Protein AF-0000000085028775 (afdb_homodimer)

InterPro domains:
  IPR003173 Transcriptional coactivator p15 (PC4), C-terminal [PF02229] (23-71)
  IPR017154 PC4-like [PIRSF037246] (4-72)

Nearest PDB structures (foldseek):
  3pm7-assembly1_B  TM=9.242E-01  e=1.339E-07  Enterococcus faecalis
  4g06-assembly1_B  TM=9.123E-01  e=2.104E-06  Streptococcus pneumoniae
  3pm7-assembly1_A  TM=9.194E-01  e=9.310E-06  Enterococcus faecalis
  2ltd-assembly1_B  TM=8.938E-01  e=2.802E-05  Lactococcus lactis subsp. lactis Il1403
  2l3a-assembly1_B  TM=8.138E-01  e=9.837E-06  Streptococcus pneumoniae

Radius of gyration: 17.0 Å; Cα contacts (8 Å, |Δi|>4): 289; chains: 2; bounding box: 38×51×59 Å

Secondary structure (DSSP, 8-state):
---------EEEEEEEEEEEE-TTS-EEEEEEEEETTPPPEEEEEEE-GGG-SEEEEEEE-HHHHHHHHHHHHHHHHHH-/---------EEEEEEEEEEEE-TTS-EEEEEEEEETTPPPEEEEEEE-GGG-SEEEEEEE-HHHHHHHHHHHHHHHHHH-

Structure (mmCIF, N/CA/C/O backbone):
data_AF-0000000085028775-model_v1
#
loop_
_entity.id
_entity.type
_entity.pdbx_description
1 polymer 'Uncharacterized conserved protein UCP037246'
#
loop_
_atom_site.group_PDB
_atom_site.id
_atom_site.type_symbol
_atom_site.label_atom_id
_atom_site.label_alt_id
_atom_site.label_comp_id
_atom_site.label_asym_id
_atom_site.label_entity_id
_atom_site.label_seq_id
_atom_site.pdbx_PDB_ins_code
_atom_site.Cartn_x
_atom_site.Cartn_y
_atom_site.Cartn_z
_atom_site.occupancy
_atom_site.B_iso_or_equiv
_atom_site.auth_seq_id
_atom_site.auth_comp_id
_atom_site.auth_asym_id
_atom_site.auth_atom_id
_atom_site.pdbx_PDB_model_num
ATOM 1 N N . MET A 1 1 ? -1.381 7.875 38.719 1 29.25 1 MET A N 1
ATOM 2 C CA . MET A 1 1 ? -1.432 8.594 37.438 1 29.25 1 MET A CA 1
ATOM 3 C C . MET A 1 1 ? -1.178 7.648 36.281 1 29.25 1 MET A C 1
ATOM 5 O O . MET A 1 1 ? -0.105 7.055 36.188 1 29.25 1 MET A O 1
ATOM 9 N N . ASP A 1 2 ? -2.08 6.801 35.906 1 35.22 2 ASP A N 1
ATOM 10 C CA . ASP A 1 2 ? -1.995 5.684 34.969 1 35.22 2 ASP A CA 1
ATOM 11 C C . ASP A 1 2 ? -1.33 6.109 33.688 1 35.22 2 ASP A C 1
ATOM 13 O O . ASP A 1 2 ? -1.575 7.207 33.188 1 35.22 2 ASP A O 1
ATOM 17 N N . ARG A 1 3 ? -0.07 5.922 33.375 1 33.31 3 ARG A N 1
ATOM 18 C CA . ARG A 1 3 ? 0.719 6.234 32.188 1 33.31 3 ARG A CA 1
ATOM 19 C C . ARG A 1 3 ? -0.124 6.109 30.938 1 33.31 3 ARG A C 1
ATOM 21 O O . ARG A 1 3 ? -0.773 5.086 30.719 1 33.31 3 ARG A O 1
ATOM 28 N N . ASN A 1 4 ? -0.833 7.191 30.422 1 36.25 4 ASN A N 1
ATOM 29 C CA . ASN A 1 4 ? -1.698 7.48 29.281 1 36.25 4 ASN A CA 1
ATOM 30 C C . ASN A 1 4 ? -1.157 6.859 27.984 1 36.25 4 ASN A C 1
ATOM 32 O O . ASN A 1 4 ? -0.025 7.137 27.594 1 36.25 4 ASN A O 1
ATOM 36 N N . LYS A 1 5 ? -1.266 5.523 27.75 1 40.88 5 LYS A N 1
ATOM 37 C CA . LYS A 1 5 ? -1.051 4.879 26.469 1 40.88 5 LYS A CA 1
ATOM 38 C C . LYS A 1 5 ? -1.155 5.887 25.328 1 40.88 5 LYS A C 1
ATOM 40 O O . LYS A 1 5 ? -2.178 6.559 25.172 1 40.88 5 LYS A O 1
ATOM 45 N N . SER A 1 6 ? -0.229 6.77 25 1 49.97 6 SER A N 1
ATOM 46 C CA . SER A 1 6 ? -0.068 7.746 23.922 1 49.97 6 SER A CA 1
ATOM 47 C C . SER A 1 6 ? -0.971 7.418 22.734 1 49.97 6 SER A C 1
ATOM 49 O O . SER A 1 6 ? -0.894 6.324 22.172 1 49.97 6 SER A O 1
ATOM 51 N N . ASP A 1 7 ? -2.355 7.73 22.672 1 57.97 7 ASP A N 1
ATOM 52 C CA . ASP A 1 7 ? -3.557 7.473 21.891 1 57.97 7 ASP A CA 1
ATOM 53 C C . ASP A 1 7 ? -3.289 7.668 20.391 1 57.97 7 ASP A C 1
ATOM 55 O O . ASP A 1 7 ? -3.023 8.789 19.953 1 57.97 7 ASP A O 1
ATOM 59 N N . PHE A 1 8 ? -2.646 6.715 19.766 1 72.69 8 PHE A N 1
ATOM 60 C CA . PHE A 1 8 ? -2.625 6.688 18.297 1 72.69 8 PHE A CA 1
ATOM 61 C C . PHE A 1 8 ? -3.959 7.156 17.734 1 72.69 8 PHE A C 1
ATOM 63 O O . PHE A 1 8 ? -5.012 6.617 18.078 1 72.69 8 PHE A O 1
ATOM 70 N N . SER A 1 9 ? -3.973 8.43 17.25 1 85.12 9 SER A N 1
ATOM 71 C CA . SER A 1 9 ? -5.191 8.961 16.656 1 85.12 9 SER A CA 1
ATOM 72 C C . SER A 1 9 ? -5.062 9.07 15.141 1 85.12 9 SER A C 1
ATOM 74 O O . SER A 1 9 ? -3.977 9.352 14.625 1 85.12 9 SER A O 1
ATOM 76 N N . TYR A 1 10 ? -6.043 8.633 14.492 1 86.44 10 TYR A N 1
ATOM 77 C CA . TYR A 1 10 ? -6.082 8.828 13.047 1 86.44 10 TYR A CA 1
ATOM 78 C C . TYR A 1 10 ? -7.387 9.492 12.617 1 86.44 10 TYR A C 1
ATOM 80 O O . TYR A 1 10 ? -8.43 9.297 13.258 1 86.44 10 TYR A O 1
ATOM 88 N N . GLU A 1 11 ? -7.23 10.422 11.602 1 90.31 11 GLU A N 1
ATOM 89 C CA . GLU A 1 11 ? -8.359 11.078 10.945 1 90.31 11 GLU A CA 1
ATOM 90 C C . GLU A 1 11 ? -8.32 10.859 9.438 1 90.31 11 GLU A C 1
ATOM 92 O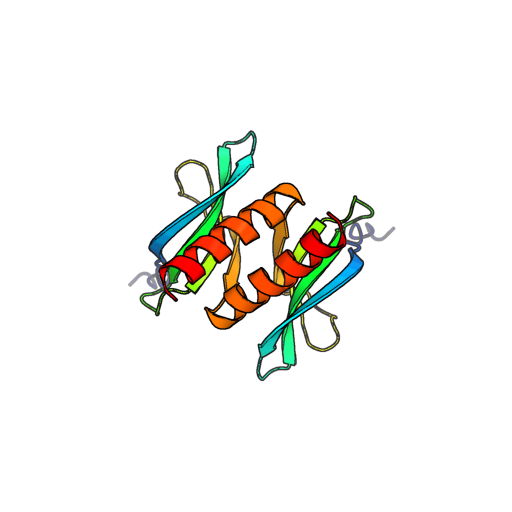 O . GLU A 1 11 ? -7.289 11.078 8.797 1 90.31 11 GLU A O 1
ATOM 97 N N . ILE A 1 12 ? -9.469 10.406 8.977 1 90.88 12 ILE A N 1
ATOM 98 C CA . ILE A 1 12 ? -9.555 10.266 7.527 1 90.88 12 ILE A CA 1
ATOM 99 C C . ILE A 1 12 ? -9.812 11.633 6.891 1 90.88 12 ILE A C 1
ATOM 101 O O . ILE A 1 12 ? -10.867 12.227 7.098 1 90.88 12 ILE A O 1
ATOM 105 N N . ALA A 1 13 ? -8.867 12.062 6.098 1 93 13 ALA A N 1
ATOM 106 C CA . ALA A 1 13 ? -8.992 13.352 5.43 1 93 13 ALA A CA 1
ATOM 107 C C . ALA A 1 13 ? -9.828 13.227 4.156 1 93 13 ALA A C 1
ATOM 109 O O . ALA A 1 13 ? -10.672 14.086 3.871 1 93 13 ALA A O 1
ATOM 110 N N . ASP A 1 14 ? -9.5 12.227 3.311 1 93.25 14 ASP A N 1
ATOM 111 C CA . ASP A 1 14 ? -10.211 11.938 2.068 1 93.25 14 ASP A CA 1
ATOM 112 C C . ASP A 1 14 ? -10.398 10.438 1.874 1 93.25 14 ASP A C 1
ATOM 114 O O . ASP A 1 14 ? -9.43 9.672 1.943 1 93.25 14 ASP A O 1
ATOM 118 N N . GLU A 1 15 ? -11.695 10.07 1.677 1 94.25 15 GLU A N 1
ATOM 119 C CA . GLU A 1 15 ? -11.953 8.695 1.248 1 94.25 15 GLU A CA 1
ATOM 120 C C . GLU A 1 15 ? -11.867 8.57 -0.27 1 94.25 15 GLU A C 1
ATOM 122 O O . GLU A 1 15 ? -12.711 9.094 -0.994 1 94.25 15 GLU A O 1
ATOM 127 N N . LEU A 1 16 ? -10.859 7.852 -0.628 1 96.31 16 LEU A N 1
ATOM 128 C CA . LEU A 1 16 ? -10.656 7.785 -2.07 1 96.31 16 LEU A CA 1
ATOM 129 C C . LEU A 1 16 ? -11.383 6.586 -2.67 1 96.31 16 LEU A C 1
ATOM 131 O O . LEU A 1 16 ? -12.031 6.707 -3.711 1 96.31 16 LEU A O 1
ATOM 135 N N . GLY A 1 17 ? -11.203 5.406 -2.025 1 96.38 17 GLY A N 1
ATOM 136 C CA . GLY A 1 17 ? -11.953 4.305 -2.607 1 96.38 17 GLY A CA 1
ATOM 137 C C . GLY A 1 17 ? -11.656 2.971 -1.946 1 96.38 17 GLY A C 1
ATOM 138 O O . GLY A 1 17 ? -10.664 2.832 -1.23 1 96.38 17 GLY A O 1
ATOM 139 N N . THR A 1 18 ? -12.602 2.021 -2.133 1 96.88 18 THR A N 1
ATOM 140 C CA . THR A 1 18 ? -12.469 0.644 -1.671 1 96.88 18 THR A CA 1
ATOM 141 C C . THR A 1 18 ? -11.891 -0.241 -2.771 1 96.88 18 THR A C 1
ATOM 143 O O . THR A 1 18 ? -12.352 -0.201 -3.914 1 96.88 18 THR A O 1
ATOM 146 N N . LEU A 1 19 ? -10.859 -1.011 -2.393 1 97.94 19 LEU A N 1
ATOM 147 C CA . LEU A 1 19 ? -10.203 -1.871 -3.373 1 97.94 19 LEU A CA 1
ATOM 148 C C . LEU A 1 19 ? -10.836 -3.262 -3.377 1 97.94 19 LEU A C 1
ATOM 150 O O . LEU A 1 19 ? -10.906 -3.912 -4.42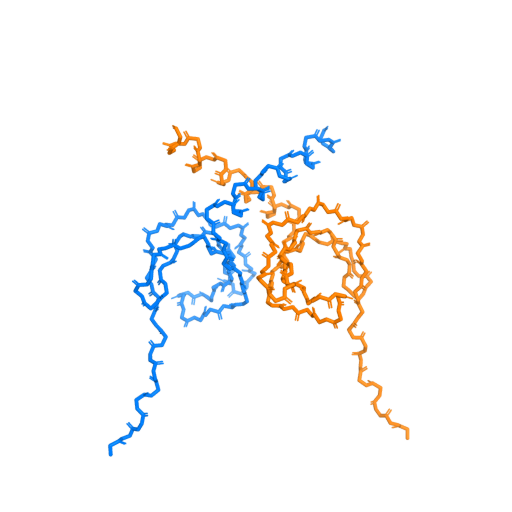2 1 97.94 19 LEU A O 1
ATOM 154 N N . SER A 1 20 ? -11.195 -3.744 -2.176 1 97.31 20 SER A N 1
ATOM 155 C CA . SER A 1 20 ? -11.836 -5.055 -2.078 1 97.31 20 SER A CA 1
ATOM 156 C C . SER A 1 20 ? -12.562 -5.219 -0.747 1 97.31 20 SER A C 1
ATOM 158 O O . SER A 1 20 ? -12.336 -4.445 0.187 1 97.31 20 SER A O 1
ATOM 160 N N . THR A 1 21 ? -13.477 -6.172 -0.726 1 96.12 21 THR A N 1
ATOM 161 C CA . THR A 1 21 ? -14.188 -6.578 0.483 1 96.12 21 THR A CA 1
ATOM 162 C C . THR A 1 21 ? -14.109 -8.094 0.674 1 96.12 21 THR A C 1
ATOM 164 O O . THR A 1 21 ? -14.43 -8.852 -0.239 1 96.12 21 THR A O 1
ATOM 167 N N . SER A 1 22 ? -13.594 -8.477 1.879 1 93.88 22 SER A N 1
ATOM 168 C CA . SER A 1 22 ? -13.492 -9.914 2.148 1 93.88 22 SER A CA 1
ATOM 169 C C . SER A 1 22 ? -14.828 -10.492 2.58 1 93.88 22 SER A C 1
ATOM 171 O O . SER A 1 22 ? -15.742 -9.75 2.949 1 93.88 22 SER A O 1
ATOM 173 N 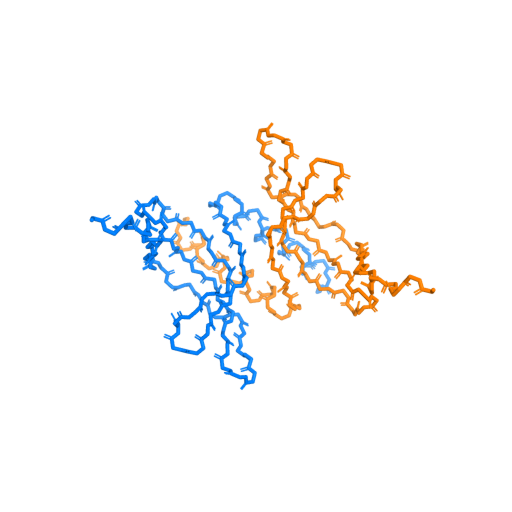N . PRO A 1 23 ? -14.867 -11.805 2.533 1 94.25 23 PRO A N 1
ATOM 174 C CA . PRO A 1 23 ? -16.109 -12.445 2.971 1 94.25 23 PRO A CA 1
ATOM 175 C C . PRO A 1 23 ? -16.469 -12.109 4.418 1 94.25 23 PRO A C 1
ATOM 177 O O . PRO A 1 23 ? -17.641 -12.07 4.77 1 94.25 23 PRO A O 1
ATOM 180 N N . LYS A 1 24 ? -15.516 -11.852 5.312 1 93 24 LYS A N 1
ATOM 181 C CA . LYS A 1 24 ? -15.727 -11.547 6.723 1 93 24 LYS A CA 1
ATOM 182 C C . LYS A 1 24 ? -16.047 -10.062 6.922 1 93 24 LYS A C 1
ATOM 184 O O . LYS A 1 24 ? -16.25 -9.617 8.055 1 93 24 LYS A O 1
ATOM 189 N N . GLY A 1 25 ? -16.062 -9.328 5.832 1 94.19 25 GLY A N 1
ATOM 190 C CA . GLY A 1 25 ? -16.469 -7.934 5.891 1 94.19 25 GLY A CA 1
ATOM 191 C C . GLY A 1 25 ? -15.289 -6.973 5.96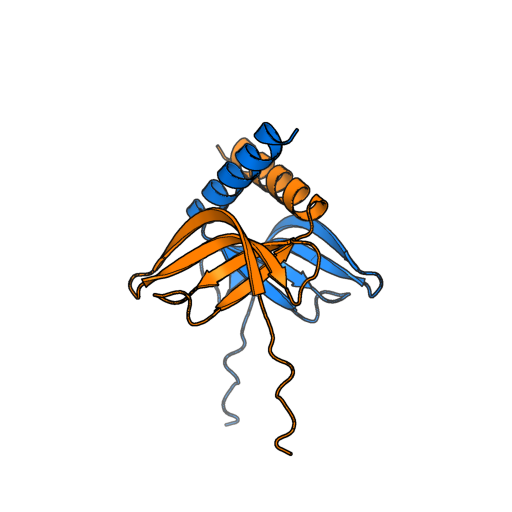9 1 94.19 25 GLY A C 1
ATOM 192 O O . GLY A 1 25 ? -15.484 -5.758 6.035 1 94.19 25 GLY A O 1
ATOM 193 N N . TRP A 1 26 ? -14.109 -7.477 5.973 1 95.25 26 TRP A N 1
ATOM 194 C CA . TRP A 1 26 ? -12.938 -6.605 5.953 1 95.25 26 TRP A CA 1
ATOM 195 C C . TRP A 1 26 ? -12.797 -5.91 4.605 1 95.25 26 TRP A C 1
ATOM 197 O O . TRP A 1 26 ? -13 -6.527 3.557 1 95.25 26 TRP A O 1
ATOM 207 N N . THR A 1 27 ? -12.523 -4.621 4.695 1 95.94 27 THR A N 1
ATOM 208 C CA . THR A 1 27 ? -12.359 -3.877 3.451 1 95.94 27 THR A CA 1
ATOM 209 C C . THR A 1 27 ? -10.93 -3.377 3.303 1 95.94 27 THR A C 1
ATOM 211 O O . THR A 1 27 ? -10.305 -2.969 4.285 1 95.94 27 THR A O 1
ATOM 214 N N . LYS A 1 28 ? -10.406 -3.609 2.154 1 96.56 28 LYS A N 1
ATOM 215 C CA . LYS A 1 28 ? -9.164 -2.945 1.772 1 96.56 28 LYS A CA 1
ATOM 216 C C . LYS A 1 28 ? -9.438 -1.623 1.063 1 96.56 28 LYS A C 1
ATOM 218 O O . LYS A 1 28 ? -10.18 -1.583 0.08 1 96.56 28 LYS A O 1
ATOM 223 N N . GLU A 1 29 ? -8.82 -0.554 1.637 1 97.19 29 GLU A N 1
ATOM 224 C CA . GLU A 1 29 ? -9.172 0.771 1.13 1 97.19 29 GLU A CA 1
ATOM 225 C C . GLU A 1 29 ? -7.922 1.602 0.855 1 97.19 29 GLU A C 1
ATOM 227 O O . GLU A 1 29 ? -6.852 1.329 1.41 1 97.19 29 GLU A O 1
ATOM 232 N N . VAL A 1 30 ? -8.016 2.555 -0.021 1 98 30 VAL A N 1
ATOM 233 C CA . VAL A 1 30 ? -7.047 3.629 -0.205 1 98 30 VAL A CA 1
ATOM 234 C C . VAL A 1 30 ? -7.676 4.965 0.173 1 98 30 VAL A C 1
ATOM 236 O O . VAL A 1 30 ? -8.75 5.316 -0.329 1 98 30 VAL A O 1
ATOM 239 N N . ASN A 1 31 ? -7.082 5.648 1.141 1 96.88 31 ASN A N 1
ATOM 240 C CA . ASN A 1 31 ? -7.566 6.93 1.637 1 96.88 31 ASN A CA 1
ATOM 241 C C . ASN A 1 31 ? -6.41 7.875 1.963 1 96.88 31 ASN A C 1
ATOM 243 O O . ASN A 1 31 ? -5.25 7.469 1.96 1 96.88 31 ASN A O 1
ATOM 247 N N . ARG A 1 32 ? -6.773 9.086 2.082 1 97 32 ARG A N 1
ATOM 248 C CA . ARG A 1 32 ? -5.852 10.031 2.707 1 97 32 ARG A CA 1
ATOM 249 C C . ARG A 1 32 ? -6.102 10.133 4.207 1 97 32 ARG A C 1
ATOM 251 O O . ARG A 1 32 ? -7.195 10.508 4.637 1 97 32 ARG A O 1
ATOM 258 N N . ILE A 1 33 ? -5.137 9.789 4.988 1 94.62 33 ILE A N 1
ATOM 259 C CA . ILE A 1 33 ? -5.34 9.695 6.43 1 94.62 33 ILE A CA 1
ATOM 260 C C . ILE A 1 33 ? -4.273 10.516 7.152 1 94.62 33 ILE A C 1
ATOM 262 O O . ILE A 1 33 ? -3.098 10.477 6.785 1 94.62 33 ILE A O 1
ATOM 266 N N . SER A 1 34 ? -4.711 11.281 8.117 1 94.75 34 SER A N 1
ATOM 267 C CA . SER A 1 34 ? -3.834 11.992 9.039 1 94.75 34 SER A CA 1
ATOM 268 C C . SER A 1 34 ? -3.619 11.195 10.32 1 94.75 34 SER A C 1
ATOM 270 O O . SER A 1 34 ? -4.582 10.836 11 1 94.75 34 SER A O 1
ATOM 272 N N . TYR A 1 35 ? -2.346 10.914 10.609 1 90.94 35 TYR A N 1
ATOM 273 C CA . TYR A 1 35 ? -1.981 10.203 11.836 1 90.94 35 TYR A CA 1
ATOM 274 C C . TYR A 1 35 ? -1.354 11.148 12.844 1 90.94 35 TYR A C 1
ATOM 276 O O . TYR A 1 35 ? -0.354 11.812 12.555 1 90.94 35 TYR A O 1
ATOM 284 N N . ASN A 1 36 ? -1.979 11.172 13.977 1 91.06 36 ASN A N 1
ATOM 285 C CA . ASN A 1 36 ? -1.49 11.992 15.086 1 91.06 36 ASN A CA 1
ATOM 286 C C . ASN A 1 36 ? -1.412 13.469 14.695 1 91.06 36 ASN A C 1
ATOM 288 O O . ASN A 1 36 ? -0.445 14.148 15.039 1 91.06 36 ASN A O 1
ATOM 292 N N . GLY A 1 37 ? -2.326 13.875 13.883 1 89.94 37 GLY A N 1
ATOM 293 C CA . GLY A 1 37 ? -2.436 15.281 13.539 1 89.94 37 GLY A CA 1
ATOM 294 C C . GLY A 1 37 ? -1.434 15.719 12.484 1 89.94 37 GLY A C 1
ATOM 295 O O . GLY A 1 37 ? -1.305 16.906 12.203 1 89.94 37 GLY A O 1
ATOM 296 N N . ARG A 1 38 ? -0.682 14.82 11.875 1 92.19 38 ARG A N 1
ATOM 297 C CA . ARG A 1 38 ? 0.286 15.125 10.828 1 92.19 38 ARG A CA 1
ATOM 298 C C . ARG A 1 38 ? -0.404 15.297 9.477 1 92.19 38 ARG A C 1
ATOM 300 O O . ARG A 1 38 ? -1.587 14.977 9.336 1 92.19 38 ARG A O 1
ATOM 307 N N . PRO A 1 39 ? 0.318 15.969 8.586 1 95 39 PRO A N 1
ATOM 308 C CA . PRO A 1 39 ? -0.285 16.094 7.254 1 95 39 PRO A CA 1
ATOM 309 C C . PRO A 1 39 ? -0.764 14.75 6.695 1 95 39 PRO A C 1
ATOM 311 O O . PRO A 1 39 ? -0.102 13.727 6.883 1 95 39 PRO A O 1
ATOM 314 N N . PRO A 1 40 ? -1.884 14.773 6.078 1 95.94 40 PRO A N 1
ATOM 315 C CA . PRO A 1 40 ? -2.445 13.531 5.539 1 95.94 40 PRO A CA 1
ATOM 316 C C . PRO A 1 40 ? -1.524 12.859 4.52 1 95.94 40 PRO A C 1
ATOM 318 O O . PRO A 1 40 ? -0.861 13.547 3.738 1 95.94 40 PRO A O 1
ATOM 321 N N . ARG A 1 41 ? -1.473 11.547 4.574 1 96.62 41 ARG A N 1
ATOM 322 C CA . ARG A 1 41 ? -0.767 10.703 3.613 1 96.62 41 ARG A CA 1
ATOM 323 C C . ARG A 1 41 ? -1.721 9.719 2.941 1 96.62 41 ARG A C 1
ATOM 325 O O . ARG A 1 41 ? -2.828 9.492 3.432 1 96.62 41 ARG A O 1
ATOM 332 N N . PHE A 1 42 ? -1.257 9.32 1.813 1 97.94 42 PHE A N 1
ATOM 333 C CA . PHE A 1 42 ? -1.996 8.203 1.229 1 97.94 42 PHE A CA 1
ATOM 334 C C . PHE A 1 42 ? -1.817 6.941 2.061 1 97.94 42 PHE A C 1
ATOM 336 O O . PHE A 1 42 ? -0.712 6.645 2.518 1 97.94 42 PHE A O 1
ATOM 343 N N . ASP A 1 43 ? -2.91 6.285 2.324 1 97 43 ASP A N 1
ATOM 344 C CA . ASP A 1 43 ? -2.928 5.086 3.156 1 97 43 ASP A CA 1
ATOM 345 C C . ASP A 1 43 ? -3.684 3.951 2.471 1 97 43 ASP A C 1
ATOM 347 O O . ASP A 1 43 ? -4.805 4.145 1.992 1 97 43 ASP A O 1
ATOM 351 N N . ILE A 1 44 ? -2.975 2.871 2.26 1 97.75 44 ILE A N 1
ATOM 352 C CA . ILE A 1 44 ? -3.604 1.649 1.769 1 97.75 44 ILE A CA 1
ATOM 353 C C . ILE A 1 44 ? -3.646 0.606 2.883 1 97.75 44 ILE A C 1
ATOM 355 O O . ILE A 1 44 ? -2.604 0.163 3.367 1 97.75 44 ILE A O 1
ATOM 359 N N . ARG A 1 45 ? -4.898 0.205 3.27 1 96.69 45 ARG A N 1
ATOM 360 C CA . ARG A 1 45 ? -4.98 -0.587 4.492 1 96.69 45 ARG A CA 1
ATOM 361 C C . ARG A 1 45 ? -6.273 -1.396 4.535 1 96.69 45 ARG A C 1
ATOM 363 O O . ARG A 1 45 ? -7.25 -1.053 3.867 1 96.69 45 ARG A O 1
ATOM 370 N N . GLU A 1 46 ? -6.168 -2.441 5.328 1 95.25 46 GLU A N 1
ATOM 371 C CA . GLU A 1 46 ? -7.352 -3.254 5.598 1 95.25 46 GLU A CA 1
ATOM 372 C C . GLU A 1 46 ? -8.07 -2.777 6.855 1 95.25 46 GLU A C 1
ATOM 374 O O . GLU A 1 46 ? -7.434 -2.506 7.875 1 95.25 46 GLU A O 1
ATOM 379 N N . TRP A 1 47 ? -9.305 -2.744 6.75 1 93.88 47 TRP A N 1
ATOM 380 C CA . TRP A 1 47 ? -10.148 -2.287 7.852 1 93.88 47 TRP A CA 1
ATOM 381 C C . TRP A 1 47 ? -11.18 -3.344 8.227 1 93.88 47 TRP A C 1
ATOM 383 O O . TRP A 1 47 ? -11.773 -3.979 7.348 1 93.88 47 TRP A O 1
ATOM 393 N N . ALA A 1 48 ? -11.352 -3.516 9.492 1 92.94 48 ALA A N 1
ATOM 394 C CA . ALA A 1 48 ? -12.398 -4.41 9.961 1 92.94 48 ALA A CA 1
ATOM 395 C C . ALA A 1 48 ? -13.781 -3.836 9.656 1 92.94 48 ALA A C 1
ATOM 397 O O . ALA A 1 48 ? -13.93 -2.631 9.445 1 92.94 48 ALA A O 1
ATOM 398 N N . PRO A 1 49 ? -14.672 -4.918 9.695 1 88.75 49 PRO A N 1
ATOM 399 C CA . PRO A 1 49 ? -16.031 -4.395 9.562 1 88.75 49 PRO A CA 1
ATOM 400 C C . PRO A 1 49 ? -16.375 -3.359 10.633 1 88.75 49 PRO A C 1
ATOM 402 O O . PRO A 1 49 ? -16.031 -3.545 11.805 1 88.75 49 PRO A O 1
ATOM 405 N N . GLY A 1 50 ? -16.875 -2.211 10.32 1 84.25 50 GLY A N 1
ATOM 406 C CA . GLY A 1 50 ? -17.188 -1.135 11.25 1 84.25 50 GLY A CA 1
ATOM 407 C C . GLY A 1 50 ? -16.016 -0.22 11.516 1 84.25 50 GLY A C 1
ATOM 408 O O . GLY A 1 50 ? -16.094 0.692 12.336 1 84.25 50 GLY A O 1
ATOM 409 N N . ARG A 1 51 ? -14.836 -0.489 10.984 1 80.44 51 ARG A N 1
ATOM 410 C CA . ARG A 1 51 ? -13.625 0.319 11.031 1 80.44 51 ARG A CA 1
ATOM 411 C C . ARG A 1 51 ? -13.062 0.39 12.445 1 80.44 51 ARG A C 1
ATOM 413 O O . ARG A 1 51 ? -12.445 1.386 12.828 1 80.44 51 ARG A O 1
ATOM 420 N N . GLU A 1 52 ? -13.336 -0.67 13.242 1 80 52 GLU A N 1
ATOM 421 C CA . GLU A 1 52 ? -12.891 -0.698 14.633 1 80 52 GLU A CA 1
ATOM 422 C C . GLU A 1 52 ? -11.422 -1.091 14.734 1 80 52 GLU A C 1
ATOM 424 O O . GLU A 1 52 ? -10.758 -0.773 15.727 1 80 52 GLU A O 1
ATOM 429 N N . LYS A 1 53 ? -11.016 -1.833 13.734 1 85.75 53 LYS A N 1
ATOM 430 C CA . LYS A 1 53 ? -9.641 -2.326 13.742 1 85.75 53 LYS A CA 1
ATOM 431 C C . LYS A 1 53 ? -8.945 -2.035 12.414 1 85.75 53 LYS A C 1
ATOM 433 O O . LYS A 1 53 ? -9.562 -2.1 11.352 1 85.75 53 LYS A O 1
ATOM 438 N N . MET A 1 54 ? -7.75 -1.651 12.602 1 87 54 MET A N 1
ATOM 439 C CA . MET A 1 54 ? -6.895 -1.462 11.438 1 87 54 MET A CA 1
ATOM 440 C C . MET A 1 54 ? -5.977 -2.662 11.234 1 87 54 MET A C 1
ATOM 442 O O . MET A 1 54 ? -5.328 -3.119 12.172 1 87 54 MET A O 1
ATOM 446 N N . GLY A 1 55 ? -6.109 -3.098 9.992 1 88.81 55 GLY A N 1
ATOM 447 C CA . GLY A 1 55 ? -5.188 -4.172 9.656 1 88.81 55 GLY A CA 1
ATOM 448 C C . GLY A 1 55 ? -3.889 -3.678 9.047 1 88.81 55 GLY A C 1
ATOM 449 O O . GLY A 1 55 ? -3.473 -2.545 9.297 1 88.81 55 GLY A O 1
ATOM 450 N N . ARG A 1 56 ? -3.197 -4.59 8.422 1 87.5 56 ARG A N 1
ATOM 451 C CA . ARG A 1 56 ? -1.93 -4.266 7.777 1 87.5 56 ARG A CA 1
ATOM 452 C C . ARG A 1 56 ? -2.131 -3.258 6.652 1 87.5 56 ARG A C 1
ATOM 454 O O . ARG A 1 56 ? -3.15 -3.285 5.961 1 87.5 56 ARG A O 1
ATOM 461 N N . GLY A 1 57 ? -1.157 -2.4 6.57 1 94.19 57 GLY A N 1
ATOM 462 C CA . GLY A 1 57 ? -1.214 -1.397 5.52 1 94.19 57 GLY A CA 1
ATOM 463 C C . GLY A 1 57 ? 0.09 -0.643 5.344 1 94.19 57 GLY A C 1
ATOM 464 O O . GLY A 1 57 ? 1.104 -0.995 5.953 1 94.19 57 GLY A O 1
ATOM 465 N N . ILE A 1 58 ? -0.007 0.311 4.473 1 95.69 58 ILE A N 1
ATOM 466 C CA . ILE A 1 58 ? 1.166 1.125 4.172 1 95.69 58 ILE A CA 1
ATOM 467 C C . ILE A 1 58 ? 0.735 2.561 3.873 1 95.69 58 ILE A C 1
ATOM 469 O O . ILE A 1 58 ? -0.35 2.789 3.334 1 95.69 58 ILE A O 1
ATOM 473 N N . THR A 1 59 ? 1.545 3.418 4.293 1 96.44 59 THR A N 1
ATOM 474 C CA . THR A 1 59 ? 1.328 4.82 3.951 1 96.44 59 THR A CA 1
ATOM 475 C C . THR A 1 59 ? 2.281 5.262 2.846 1 96.44 59 THR A C 1
ATOM 477 O O . THR A 1 59 ? 3.406 4.766 2.754 1 96.44 59 THR A O 1
ATOM 480 N N . LEU A 1 60 ? 1.847 6.164 2.059 1 97.38 60 LEU A N 1
ATOM 481 C CA . LEU A 1 60 ? 2.623 6.715 0.955 1 97.38 60 LEU A CA 1
ATOM 482 C C . LEU A 1 60 ? 2.553 8.242 0.95 1 97.38 60 LEU A C 1
ATOM 484 O O . LEU A 1 60 ? 1.498 8.82 1.22 1 97.38 60 LEU A O 1
ATOM 488 N N . SER A 1 61 ? 3.711 8.828 0.697 1 96.44 61 SER A N 1
ATOM 489 C CA . SER A 1 61 ? 3.674 10.258 0.378 1 96.44 61 SER A CA 1
ATOM 490 C C . SER A 1 61 ? 2.986 10.508 -0.96 1 96.44 61 SER A C 1
ATOM 492 O O . SER A 1 61 ? 2.703 9.562 -1.703 1 96.44 61 SER A O 1
ATOM 494 N N . GLU A 1 62 ? 2.748 11.797 -1.237 1 95.88 62 GLU A N 1
ATOM 495 C CA . GLU A 1 62 ? 2.145 12.141 -2.521 1 95.88 62 GLU A CA 1
ATOM 496 C C . GLU A 1 62 ? 3.037 11.711 -3.684 1 95.88 62 GLU A C 1
ATOM 498 O O . GLU A 1 62 ? 2.551 11.18 -4.684 1 95.88 62 GLU A O 1
ATOM 503 N N . THR A 1 63 ? 4.301 11.945 -3.551 1 97 63 THR A N 1
ATOM 504 C CA . THR A 1 63 ? 5.246 11.57 -4.598 1 97 63 THR A CA 1
ATOM 505 C C . THR A 1 63 ? 5.266 10.055 -4.793 1 97 63 THR A C 1
ATOM 507 O O . THR A 1 63 ? 5.254 9.57 -5.92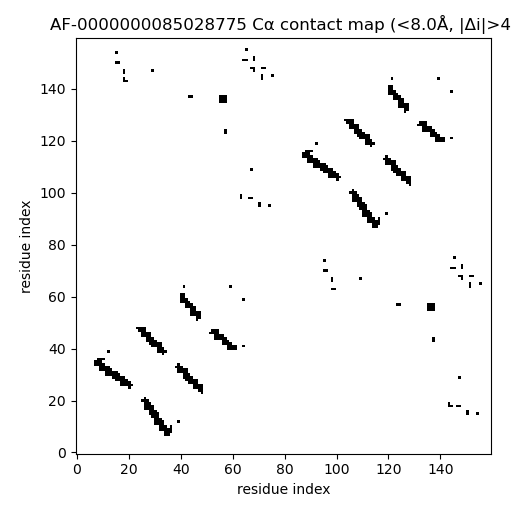6 1 97 63 THR A O 1
ATOM 510 N N . GLU A 1 64 ? 5.25 9.344 -3.74 1 97.88 64 GLU A N 1
ATOM 511 C CA . GLU A 1 64 ? 5.23 7.891 -3.816 1 97.88 64 GLU A CA 1
ATOM 512 C C . GLU A 1 64 ? 3.967 7.387 -4.504 1 97.88 64 GLU A C 1
ATOM 514 O O . GLU A 1 64 ? 4.016 6.441 -5.293 1 97.88 64 GLU A O 1
ATOM 519 N N . ALA A 1 65 ? 2.852 7.996 -4.152 1 97.94 65 ALA A N 1
ATOM 520 C CA . ALA A 1 65 ? 1.576 7.598 -4.742 1 97.94 65 ALA A CA 1
ATOM 521 C C . ALA A 1 65 ? 1.563 7.859 -6.246 1 97.94 65 ALA A C 1
ATOM 523 O O . ALA A 1 65 ? 1.052 7.047 -7.02 1 97.94 65 ALA A O 1
ATOM 524 N N . LYS A 1 66 ? 2.107 8.977 -6.582 1 97.06 66 LYS A N 1
ATOM 525 C CA . LYS A 1 66 ? 2.197 9.297 -8 1 97.06 66 LYS A CA 1
ATOM 526 C C . LYS A 1 66 ? 3.055 8.273 -8.742 1 97.06 66 LYS A C 1
ATOM 528 O O . LYS A 1 66 ? 2.68 7.801 -9.812 1 97.06 66 LYS A O 1
ATOM 533 N N . ASP A 1 67 ? 4.176 7.992 -8.172 1 97.75 67 ASP A N 1
ATOM 534 C CA . ASP A 1 67 ? 5.074 7.02 -8.781 1 97.75 67 ASP A CA 1
ATOM 535 C C . ASP A 1 67 ? 4.426 5.641 -8.859 1 97.75 67 ASP A C 1
ATOM 537 O O . ASP A 1 67 ? 4.594 4.922 -9.844 1 97.75 67 ASP A O 1
ATOM 541 N N . LEU A 1 68 ? 3.742 5.293 -7.84 1 98.25 68 LEU A N 1
ATOM 542 C CA . LEU A 1 68 ? 3.023 4.023 -7.84 1 98.25 68 LEU A CA 1
ATOM 543 C C . LEU A 1 68 ? 2.025 3.963 -8.992 1 98.25 68 LEU A C 1
ATOM 545 O O . LEU A 1 68 ? 1.954 2.961 -9.711 1 98.25 68 LEU A O 1
ATOM 549 N N . CYS A 1 69 ? 1.242 4.984 -9.133 1 97.62 69 CYS A N 1
ATOM 550 C CA . CYS A 1 69 ? 0.276 5.059 -10.219 1 97.62 69 CYS A CA 1
ATOM 551 C C . CYS A 1 69 ? 0.959 4.871 -11.57 1 97.62 69 CYS A C 1
ATOM 553 O O . CYS A 1 69 ? 0.503 4.082 -12.398 1 97.62 69 CYS A O 1
ATOM 555 N N . LYS A 1 70 ? 2.057 5.586 -11.727 1 97.25 70 LYS A N 1
ATOM 556 C CA . LYS A 1 70 ? 2.789 5.512 -12.984 1 97.25 70 LYS A CA 1
ATOM 557 C C . LYS A 1 70 ? 3.277 4.094 -13.258 1 97.25 70 LYS A C 1
ATOM 559 O O . LYS A 1 70 ? 3.16 3.594 -14.375 1 97.25 70 LYS A O 1
ATOM 564 N N . ILE A 1 71 ? 3.879 3.492 -12.273 1 97.62 71 ILE A N 1
ATOM 565 C CA . ILE A 1 71 ? 4.441 2.154 -12.414 1 97.62 71 ILE A CA 1
ATOM 566 C C . ILE A 1 71 ? 3.332 1.159 -12.742 1 97.62 71 ILE A C 1
ATOM 568 O O . ILE A 1 71 ? 3.48 0.327 -13.641 1 97.62 71 ILE A O 1
ATOM 572 N N . LEU A 1 72 ? 2.191 1.226 -12.047 1 97.25 72 LEU A N 1
ATOM 573 C CA . LEU A 1 72 ? 1.075 0.319 -12.289 1 97.25 72 LEU A CA 1
ATOM 574 C C . LEU A 1 72 ? 0.482 0.546 -13.68 1 97.25 72 LEU A C 1
ATOM 576 O O . LEU A 1 72 ? 0.143 -0.411 -14.375 1 97.25 72 LEU A O 1
ATOM 580 N N . PHE A 1 73 ? 0.38 1.776 -14 1 96.25 73 PHE A N 1
ATOM 581 C CA . PHE A 1 73 ? -0.142 2.115 -15.32 1 96.25 73 PHE A CA 1
ATOM 582 C C . PHE A 1 73 ? 0.713 1.492 -16.422 1 96.25 73 PHE A C 1
ATOM 584 O O . PHE A 1 73 ? 0.187 0.882 -17.344 1 96.25 73 PHE A O 1
ATOM 591 N N . GLN A 1 74 ? 1.992 1.661 -16.297 1 95.94 74 GLN A N 1
ATOM 592 C CA . GLN A 1 74 ? 2.906 1.099 -17.297 1 95.94 74 GLN A CA 1
ATOM 593 C C . GLN A 1 74 ? 2.803 -0.423 -17.328 1 95.94 74 GLN A C 1
ATOM 595 O O . GLN A 1 74 ? 2.836 -1.023 -18.406 1 95.94 74 GLN A O 1
ATOM 600 N N . TYR A 1 75 ? 2.707 -1.007 -16.203 1 95.56 75 TYR A N 1
ATOM 601 C CA . TYR A 1 75 ? 2.59 -2.459 -16.125 1 95.56 75 TYR A CA 1
ATOM 602 C C . TYR A 1 75 ? 1.354 -2.949 -16.875 1 95.56 75 TYR A C 1
ATOM 604 O O . TYR A 1 75 ? 1.433 -3.895 -17.656 1 95.56 75 TYR A O 1
ATOM 612 N N . PHE A 1 76 ? 0.208 -2.35 -16.641 1 94.69 76 PHE A N 1
ATOM 613 C CA . PHE A 1 76 ? -1.052 -2.809 -17.203 1 94.69 76 PHE A CA 1
ATOM 614 C C . PHE A 1 76 ? -1.161 -2.4 -18.672 1 94.69 76 PHE A C 1
ATOM 616 O O . PHE A 1 76 ? -1.84 -3.064 -19.453 1 94.69 76 PHE A O 1
ATOM 623 N N . LYS A 1 77 ? -0.532 -1.302 -18.984 1 91.5 77 LYS A N 1
ATOM 624 C CA . LYS A 1 77 ? -0.505 -0.894 -20.391 1 91.5 77 LYS A CA 1
ATOM 625 C C . LYS A 1 77 ? 0.25 -1.909 -21.234 1 91.5 77 LYS A C 1
ATOM 627 O O . LYS A 1 77 ? -0.162 -2.217 -22.359 1 91.5 77 LYS A O 1
ATOM 632 N N . ASN A 1 78 ? 1.355 -2.387 -20.703 1 86.75 78 ASN A N 1
ATOM 633 C CA . ASN A 1 78 ? 2.205 -3.32 -21.438 1 86.75 78 ASN A CA 1
ATOM 634 C C . ASN A 1 78 ? 1.588 -4.715 -21.484 1 86.75 78 ASN A C 1
ATOM 636 O O . ASN A 1 78 ? 1.952 -5.527 -22.328 1 86.75 78 ASN A O 1
ATOM 640 N N . ARG A 1 79 ? 0.733 -5.07 -20.516 1 79.88 79 ARG A N 1
ATOM 641 C CA . ARG A 1 79 ? 0.191 -6.422 -20.438 1 79.88 79 ARG A CA 1
ATOM 642 C C . ARG A 1 79 ? -1.254 -6.465 -20.922 1 79.88 79 ARG A C 1
ATOM 644 O O . ARG A 1 79 ? -1.856 -7.539 -21 1 79.88 79 ARG A O 1
ATOM 651 N N . GLY A 1 80 ? -1.835 -5.254 -21.078 1 57.91 80 GLY A N 1
ATOM 652 C CA . GLY A 1 80 ? -3.102 -5.238 -21.797 1 57.91 80 GLY A CA 1
ATOM 653 C C . GLY A 1 80 ? -2.936 -5.121 -23.297 1 57.91 80 GLY A C 1
ATOM 654 O O . GLY A 1 80 ? -1.851 -4.797 -23.797 1 57.91 80 GLY A O 1
ATOM 655 N N . MET B 1 1 ? 14.477 -33.281 17.594 1 30.09 1 MET B N 1
ATOM 656 C CA . MET B 1 1 ? 13.992 -32.906 16.266 1 30.09 1 MET B CA 1
ATOM 657 C C . MET B 1 1 ? 13.469 -31.484 16.281 1 30.09 1 MET B C 1
ATOM 659 O O . MET B 1 1 ? 12.523 -31.156 17 1 30.09 1 MET B O 1
ATOM 663 N N . ASP B 1 2 ? 14.312 -30.453 16.234 1 35.22 2 ASP B N 1
ATOM 664 C CA . ASP B 1 2 ? 14.016 -29.047 16.438 1 35.22 2 ASP B CA 1
ATOM 665 C C . ASP B 1 2 ? 12.805 -28.609 15.625 1 35.22 2 ASP B C 1
ATOM 667 O O . ASP B 1 2 ? 12.648 -29.016 14.469 1 35.22 2 ASP B O 1
ATOM 671 N N . ARG B 1 3 ? 11.586 -28.516 16.031 1 33.28 3 ARG B N 1
ATOM 672 C CA . ARG B 1 3 ? 10.352 -28.078 15.383 1 33.28 3 ARG B CA 1
ATOM 673 C C . ARG B 1 3 ? 10.617 -26.953 14.391 1 33.28 3 ARG B C 1
ATOM 675 O O . ARG B 1 3 ? 11.227 -25.938 14.75 1 33.28 3 ARG B O 1
ATOM 682 N N . ASN B 1 4 ? 10.93 -27.172 13.062 1 36.09 4 ASN B N 1
ATOM 683 C CA . ASN B 1 4 ? 11.25 -26.453 11.836 1 36.09 4 ASN B CA 1
ATOM 684 C C . ASN B 1 4 ? 10.336 -25.234 11.664 1 36.09 4 ASN B C 1
ATOM 686 O O . ASN B 1 4 ? 9.117 -25.375 11.609 1 36.09 4 ASN B O 1
ATOM 690 N N . LYS B 1 5 ? 10.523 -24.109 12.406 1 41 5 LYS B N 1
ATOM 691 C CA . LYS B 1 5 ? 9.914 -22.812 12.133 1 41 5 LYS B CA 1
ATOM 692 C C . LYS B 1 5 ? 9.43 -22.719 10.688 1 41 5 LYS B C 1
ATOM 694 O O . LYS B 1 5 ? 10.219 -22.906 9.758 1 41 5 LYS B O 1
ATOM 699 N N . SER B 1 6 ? 8.336 -23.25 10.211 1 49.88 6 SER B N 1
ATOM 700 C CA . SER B 1 6 ? 7.648 -23.203 8.922 1 49.88 6 SER B CA 1
ATOM 701 C C . SER B 1 6 ? 8.086 -22 8.109 1 49.88 6 SER B C 1
ATOM 703 O O . SER B 1 6 ? 7.953 -20.859 8.555 1 49.88 6 SER B O 1
ATOM 705 N N . ASP B 1 7 ? 9.281 -21.922 7.324 1 58.03 7 ASP B N 1
ATOM 706 C CA . ASP B 1 7 ? 10.148 -20.984 6.613 1 58.03 7 ASP B CA 1
ATOM 707 C C . ASP B 1 7 ? 9.352 -20.109 5.652 1 58.03 7 ASP B C 1
ATOM 709 O O . ASP B 1 7 ? 8.789 -20.609 4.676 1 58.03 7 ASP B O 1
ATOM 713 N N . PHE B 1 8 ? 8.641 -19.109 6.152 1 72.75 8 PHE B N 1
ATOM 714 C CA . PHE B 1 8 ? 8.109 -18.062 5.285 1 72.75 8 PHE B CA 1
ATOM 715 C C . PHE B 1 8 ? 9.078 -17.781 4.141 1 72.75 8 PHE B C 1
ATOM 717 O O . PHE B 1 8 ? 10.25 -17.5 4.367 1 72.75 8 PHE B O 1
ATOM 724 N N . SER B 1 9 ? 8.727 -18.297 2.947 1 85.25 9 SER B N 1
ATOM 725 C CA . SER B 1 9 ? 9.562 -18.062 1.779 1 85.25 9 SER B CA 1
ATOM 726 C C . SER B 1 9 ? 8.891 -17.094 0.803 1 85.25 9 SER B C 1
ATOM 728 O O . SER B 1 9 ? 7.668 -17.109 0.661 1 85.25 9 SER B O 1
ATOM 730 N N . TYR B 1 10 ? 9.641 -16.188 0.367 1 86.5 10 TYR B N 1
ATOM 731 C CA . TYR B 1 10 ? 9.148 -15.305 -0.683 1 86.5 10 TYR B CA 1
ATOM 732 C C . TYR B 1 10 ? 10.102 -15.281 -1.871 1 86.5 10 TYR B C 1
ATOM 734 O O . TYR B 1 10 ? 11.312 -15.43 -1.705 1 86.5 10 TYR B O 1
ATOM 742 N N . GLU B 1 11 ? 9.461 -15.234 -3.094 1 90.44 11 GLU B N 1
ATOM 743 C CA . GLU B 1 11 ? 10.172 -15.062 -4.355 1 90.44 11 GLU B CA 1
ATOM 744 C C . GLU B 1 11 ? 9.648 -13.859 -5.133 1 90.44 11 GLU B C 1
ATOM 746 O O . GLU B 1 11 ? 8.438 -13.727 -5.324 1 90.44 11 GLU B O 1
ATOM 751 N N . ILE B 1 12 ? 10.609 -13.047 -5.5 1 91 12 ILE B N 1
ATOM 752 C CA . ILE B 1 12 ? 10.211 -11.922 -6.332 1 91 12 ILE B CA 1
ATOM 753 C C . ILE B 1 12 ? 10.016 -12.383 -7.773 1 91 12 ILE B C 1
ATOM 755 O O . ILE B 1 12 ? 10.969 -12.789 -8.438 1 91 12 ILE B O 1
ATOM 759 N N . ALA B 1 13 ? 8.789 -12.266 -8.234 1 93.12 13 ALA B N 1
ATOM 760 C CA . ALA B 1 13 ? 8.477 -12.672 -9.602 1 93.12 13 ALA B CA 1
ATOM 761 C C . ALA B 1 13 ? 8.828 -11.57 -10.594 1 93.12 13 ALA B C 1
ATOM 763 O O . ALA B 1 13 ? 9.375 -11.836 -11.672 1 93.12 13 ALA B O 1
ATOM 764 N N . ASP B 1 14 ? 8.383 -10.328 -10.297 1 93.38 14 ASP B N 1
ATOM 765 C CA . ASP B 1 14 ? 8.656 -9.148 -11.117 1 93.38 14 ASP B CA 1
ATOM 766 C C . ASP B 1 14 ? 9 -7.941 -10.25 1 93.38 14 ASP B C 1
ATOM 768 O O . ASP B 1 14 ? 8.25 -7.598 -9.328 1 93.38 14 ASP B O 1
ATOM 772 N N . GLU B 1 15 ? 10.188 -7.352 -10.57 1 94.38 15 GLU B N 1
ATOM 773 C CA . GLU B 1 15 ? 10.5 -6.062 -9.969 1 94.38 15 GLU B CA 1
ATOM 774 C C . GLU B 1 15 ? 9.914 -4.914 -10.781 1 94.38 15 GLU B C 1
ATOM 776 O O . GLU B 1 15 ? 10.359 -4.648 -11.898 1 94.38 15 GLU B O 1
ATOM 781 N N . LEU B 1 16 ? 8.969 -4.316 -10.148 1 96.44 16 LEU B N 1
ATOM 782 C CA . LEU B 1 16 ? 8.281 -3.283 -1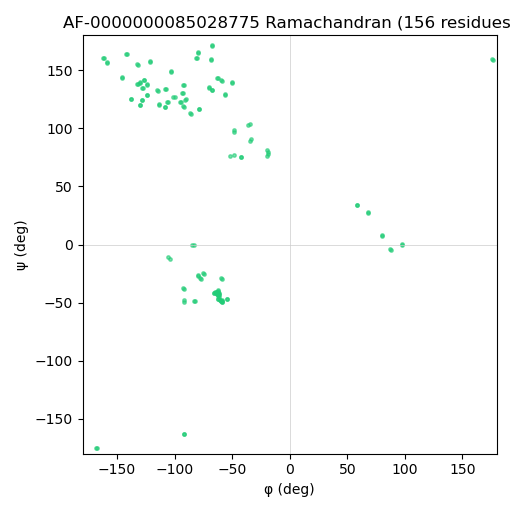0.914 1 96.44 16 LEU B CA 1
ATOM 783 C C . LEU B 1 16 ? 8.938 -1.922 -10.695 1 96.44 16 LEU B C 1
ATOM 785 O O . LEU B 1 16 ? 9.164 -1.177 -11.656 1 96.44 16 LEU B O 1
ATOM 789 N N . GLY B 1 17 ? 9.164 -1.568 -9.406 1 96.5 17 GLY B N 1
ATOM 790 C CA . GLY B 1 17 ? 9.82 -0.279 -9.25 1 96.5 17 GLY B CA 1
ATOM 791 C C . GLY B 1 17 ? 9.977 0.137 -7.801 1 96.5 17 GLY B C 1
ATOM 792 O O . GLY B 1 17 ? 9.32 -0.415 -6.914 1 96.5 17 GLY B O 1
ATOM 793 N N . THR B 1 18 ? 10.93 1.059 -7.578 1 96.94 18 THR B N 1
ATOM 794 C CA . THR B 1 18 ? 11.18 1.672 -6.277 1 96.94 18 THR B CA 1
ATOM 795 C C . THR B 1 18 ? 10.398 2.977 -6.137 1 96.94 18 THR B C 1
ATOM 797 O O . THR B 1 18 ? 10.43 3.822 -7.035 1 96.94 18 THR B O 1
ATOM 800 N N . LEU B 1 19 ? 9.688 3.092 -4.996 1 97.94 19 LEU B N 1
ATOM 801 C CA . LEU B 1 19 ? 8.867 4.281 -4.773 1 97.94 19 LEU B CA 1
ATOM 802 C C . LEU B 1 19 ? 9.656 5.344 -4.012 1 97.94 19 LEU B C 1
ATOM 804 O O . LEU B 1 19 ? 9.461 6.543 -4.227 1 97.94 19 LEU B O 1
ATOM 808 N N . SER B 1 20 ? 10.477 4.895 -3.062 1 97.38 20 SER B N 1
ATOM 809 C CA . SER B 1 20 ? 11.297 5.828 -2.301 1 97.38 20 SER B CA 1
ATOM 810 C C . SER B 1 20 ? 12.453 5.113 -1.609 1 97.38 20 SER B C 1
ATOM 812 O O . SER B 1 20 ? 12.453 3.887 -1.497 1 97.38 20 SER B O 1
ATOM 814 N N . THR B 1 21 ? 13.453 5.902 -1.25 1 96.25 21 THR B N 1
ATOM 815 C CA . THR B 1 21 ? 14.594 5.441 -0.464 1 96.25 21 THR B CA 1
ATOM 816 C C . THR B 1 21 ? 14.82 6.348 0.743 1 96.25 21 THR B C 1
ATOM 818 O O . THR B 1 21 ? 14.922 7.566 0.601 1 96.25 21 THR B O 1
ATOM 821 N N . SER B 1 22 ? 14.82 5.695 1.944 1 93.88 22 SER B N 1
ATOM 822 C CA . SER B 1 22 ? 15.039 6.484 3.152 1 93.88 22 SER B CA 1
ATOM 823 C C . SER B 1 22 ? 16.516 6.785 3.359 1 93.88 22 SER B C 1
ATOM 825 O O . SER B 1 22 ? 17.375 6.148 2.75 1 93.88 22 SER B O 1
ATOM 827 N N . PRO B 1 23 ? 16.719 7.734 4.25 1 94.25 23 PRO B N 1
ATOM 828 C CA . PRO B 1 23 ? 18.125 8.062 4.539 1 94.25 23 PRO B CA 1
ATOM 829 C C . PRO B 1 23 ? 18.906 6.867 5.078 1 94.25 23 PRO B C 1
ATOM 831 O O . PRO B 1 23 ? 20.109 6.773 4.863 1 94.25 23 PRO B O 1
ATOM 834 N N . LYS B 1 24 ? 18.297 5.895 5.77 1 93.19 24 LYS B N 1
ATOM 835 C CA . LYS B 1 24 ? 18.938 4.723 6.355 1 93.19 24 LYS B CA 1
ATOM 836 C C . LYS B 1 24 ? 19.078 3.6 5.332 1 93.19 24 LYS B C 1
ATOM 838 O O . LYS B 1 24 ? 19.578 2.521 5.652 1 93.19 24 LYS B O 1
ATOM 843 N N . GLY B 1 25 ? 18.594 3.873 4.141 1 94.25 25 GLY B N 1
ATOM 844 C CA . GLY B 1 25 ? 18.781 2.918 3.059 1 94.25 25 GLY B CA 1
ATOM 845 C C . GLY B 1 25 ? 17.578 2.021 2.842 1 94.25 25 GLY B C 1
ATOM 846 O O . GLY B 1 25 ? 17.594 1.151 1.97 1 94.25 25 GLY B O 1
ATOM 847 N N . TRP B 1 26 ? 16.562 2.188 3.609 1 95.25 26 TRP B N 1
ATOM 848 C CA . TRP B 1 26 ? 15.336 1.421 3.393 1 95.25 26 TRP B CA 1
ATOM 849 C C . TRP B 1 26 ? 14.633 1.867 2.115 1 95.25 26 TRP B C 1
ATOM 851 O O . TRP B 1 26 ? 14.555 3.064 1.828 1 95.25 26 TRP B O 1
ATOM 861 N N . THR B 1 27 ? 14.203 0.876 1.372 1 95.94 27 THR B N 1
ATOM 862 C CA . THR B 1 27 ? 13.516 1.208 0.133 1 95.94 27 THR B CA 1
ATOM 863 C C . THR B 1 27 ? 12.055 0.752 0.19 1 95.94 27 THR B C 1
ATOM 865 O O . THR B 1 27 ? 11.758 -0.315 0.728 1 95.94 27 THR B O 1
ATOM 868 N N . LYS B 1 28 ? 11.219 1.639 -0.192 1 96.62 28 LYS B N 1
ATOM 869 C CA . LYS B 1 28 ? 9.836 1.259 -0.464 1 96.62 28 LYS B CA 1
ATOM 870 C C . LYS B 1 28 ? 9.648 0.881 -1.931 1 96.62 28 LYS B C 1
ATOM 872 O O . LYS B 1 28 ? 9.992 1.657 -2.826 1 96.62 28 LYS B O 1
ATOM 877 N N . GLU B 1 29 ? 9.117 -0.358 -2.102 1 97.25 29 GLU B N 1
ATOM 878 C CA . GLU B 1 29 ? 9.062 -0.869 -3.469 1 97.25 29 GLU B CA 1
ATOM 879 C C . GLU B 1 29 ? 7.684 -1.438 -3.791 1 97.25 29 GLU B C 1
ATOM 881 O O . GLU B 1 29 ? 6.93 -1.798 -2.887 1 97.25 29 GLU B O 1
ATOM 886 N N . VAL B 1 30 ? 7.32 -1.459 -5.043 1 98.06 30 VAL B N 1
ATOM 887 C CA . VAL B 1 30 ? 6.195 -2.221 -5.582 1 98.06 30 VAL B CA 1
ATOM 888 C C . VAL B 1 30 ? 6.711 -3.32 -6.504 1 98.06 30 VAL B C 1
ATOM 890 O O . VAL B 1 30 ? 7.477 -3.051 -7.434 1 98.06 30 VAL B O 1
ATOM 893 N N . ASN B 1 31 ? 6.406 -4.566 -6.176 1 96.94 31 ASN B N 1
ATOM 894 C CA . ASN B 1 31 ? 6.832 -5.734 -6.938 1 96.94 31 ASN B CA 1
ATOM 895 C C . ASN B 1 31 ? 5.734 -6.797 -6.996 1 96.94 31 ASN B C 1
ATOM 897 O O . ASN B 1 31 ? 4.719 -6.684 -6.305 1 96.94 31 ASN B O 1
ATOM 901 N N . ARG B 1 32 ? 5.922 -7.676 -7.895 1 97.06 32 ARG B N 1
ATOM 902 C CA . ARG B 1 32 ? 5.141 -8.906 -7.844 1 97.06 32 ARG B CA 1
ATOM 903 C C . ARG B 1 32 ? 5.883 -10 -7.078 1 97.06 32 ARG B C 1
ATOM 905 O O . ARG B 1 32 ? 6.984 -10.391 -7.461 1 97.06 32 ARG B O 1
ATOM 912 N N . ILE B 1 33 ? 5.312 -10.469 -6.008 1 94.75 33 ILE B N 1
ATOM 913 C CA . ILE B 1 33 ? 6.016 -11.391 -5.125 1 94.75 33 ILE B CA 1
ATOM 914 C C . ILE B 1 33 ? 5.156 -12.633 -4.883 1 94.75 33 ILE B C 1
ATOM 916 O O . ILE B 1 33 ? 3.945 -12.516 -4.672 1 94.75 33 ILE B O 1
ATOM 920 N N . SER B 1 34 ? 5.777 -13.758 -4.98 1 94.81 34 SER B N 1
ATOM 921 C CA . SER B 1 34 ? 5.176 -15.031 -4.598 1 94.81 34 SER B CA 1
ATOM 922 C C . SER B 1 34 ? 5.543 -15.414 -3.168 1 94.81 34 SER B C 1
ATOM 924 O O . SER B 1 34 ? 6.727 -15.5 -2.826 1 94.81 34 SER B O 1
ATOM 926 N N . TYR B 1 35 ? 4.496 -15.617 -2.354 1 90.94 35 TYR B N 1
ATOM 927 C CA . TYR B 1 35 ? 4.691 -16.031 -0.97 1 90.94 35 TYR B CA 1
ATOM 928 C C . TYR B 1 35 ? 4.324 -17.5 -0.784 1 90.94 35 TYR B C 1
ATOM 930 O O . TYR B 1 35 ? 3.197 -17.906 -1.08 1 90.94 35 TYR B O 1
ATOM 938 N N . ASN B 1 36 ? 5.289 -18.219 -0.31 1 91 36 ASN B N 1
ATOM 939 C CA . ASN B 1 36 ? 5.105 -19.641 -0.025 1 91 36 ASN B CA 1
ATOM 940 C C . ASN B 1 36 ? 4.672 -20.406 -1.27 1 91 36 ASN B C 1
ATOM 942 O O . ASN B 1 36 ? 3.799 -21.266 -1.196 1 91 36 ASN B O 1
ATOM 946 N N . GLY B 1 37 ? 5.164 -19.969 -2.385 1 90 37 GLY B N 1
ATOM 947 C CA . GLY B 1 37 ? 4.926 -20.688 -3.623 1 90 37 GLY B CA 1
ATOM 948 C C . GLY B 1 37 ? 3.564 -20.406 -4.227 1 90 37 GLY B C 1
ATOM 949 O O . GLY B 1 37 ? 3.16 -21.062 -5.191 1 90 37 GLY B O 1
ATOM 950 N N . ARG B 1 38 ? 2.811 -19.453 -3.717 1 92.25 38 ARG B N 1
ATOM 951 C CA . ARG B 1 38 ? 1.504 -19.078 -4.242 1 92.25 38 ARG B CA 1
ATOM 952 C C . ARG B 1 38 ? 1.646 -18.156 -5.441 1 92.25 38 ARG B C 1
ATOM 954 O O . ARG B 1 38 ? 2.74 -17.656 -5.723 1 92.25 38 ARG B O 1
ATOM 961 N N . PRO B 1 39 ? 0.557 -18.094 -6.215 1 95 39 PRO B N 1
ATOM 962 C CA . PRO B 1 39 ? 0.634 -17.156 -7.34 1 95 39 PRO B CA 1
ATOM 963 C C . PRO B 1 39 ? 1.092 -15.766 -6.918 1 95 39 PRO B C 1
ATOM 965 O O . PRO B 1 39 ? 0.705 -15.281 -5.852 1 95 39 PRO B O 1
ATOM 968 N N . PRO B 1 40 ? 1.925 -15.18 -7.707 1 96 40 PRO B N 1
ATOM 969 C CA . PRO B 1 40 ? 2.447 -13.859 -7.371 1 96 40 PRO B CA 1
ATOM 970 C C . PRO B 1 40 ? 1.347 -12.812 -7.211 1 96 40 PRO B C 1
ATOM 972 O O . PRO B 1 40 ? 0.357 -12.836 -7.949 1 96 40 PRO B O 1
ATOM 975 N N . ARG B 1 41 ? 1.515 -11.938 -6.234 1 96.62 41 ARG B N 1
ATOM 976 C CA . ARG B 1 41 ? 0.655 -10.781 -6 1 96.62 41 ARG B CA 1
ATOM 977 C C . ARG B 1 41 ? 1.454 -9.484 -6.051 1 96.62 41 ARG B C 1
ATOM 979 O O . ARG B 1 41 ? 2.684 -9.508 -5.961 1 96.62 41 ARG B O 1
ATOM 986 N N . PHE B 1 42 ? 0.695 -8.484 -6.309 1 97.94 42 PHE B N 1
ATOM 987 C CA . PHE B 1 42 ? 1.345 -7.191 -6.145 1 97.94 42 PHE B CA 1
ATOM 988 C C . PHE B 1 42 ? 1.657 -6.922 -4.68 1 97.94 42 PHE B C 1
ATOM 990 O O . PHE B 1 42 ? 0.831 -7.191 -3.803 1 97.94 42 PHE B O 1
ATOM 997 N N . ASP B 1 43 ? 2.855 -6.496 -4.438 1 96.94 43 ASP B N 1
ATOM 998 C CA . ASP B 1 43 ? 3.338 -6.246 -3.084 1 96.94 43 ASP B CA 1
ATOM 999 C C . ASP B 1 43 ? 3.971 -4.859 -2.975 1 96.94 43 ASP B C 1
ATOM 1001 O O . ASP B 1 43 ? 4.816 -4.492 -3.791 1 96.94 43 ASP B O 1
ATOM 1005 N N . ILE B 1 44 ? 3.404 -4.062 -2.102 1 97.69 44 ILE B N 1
ATOM 1006 C CA . ILE B 1 44 ? 4 -2.773 -1.768 1 97.69 44 ILE B CA 1
ATOM 1007 C C . ILE B 1 44 ? 4.586 -2.824 -0.357 1 97.69 44 ILE B C 1
ATOM 1009 O O . ILE B 1 44 ? 3.854 -3.012 0.618 1 97.69 44 ILE B O 1
ATOM 1013 N N . ARG B 1 45 ? 5.93 -2.627 -0.272 1 96.69 45 ARG B N 1
ATOM 1014 C CA . ARG B 1 45 ? 6.547 -2.924 1.017 1 96.69 45 ARG B CA 1
ATOM 1015 C C . ARG B 1 45 ? 7.879 -2.199 1.164 1 96.69 45 ARG B C 1
ATOM 1017 O O . ARG B 1 45 ? 8.5 -1.822 0.169 1 96.69 45 ARG B O 1
ATOM 1024 N N . GLU B 1 46 ? 8.211 -2.033 2.438 1 95.25 46 GLU B N 1
ATOM 1025 C CA . GLU B 1 46 ? 9.523 -1.481 2.766 1 95.25 46 GLU B CA 1
ATOM 1026 C C . GLU B 1 46 ? 10.555 -2.588 2.963 1 95.25 46 GLU B C 1
ATOM 1028 O O . GLU B 1 46 ? 10.281 -3.59 3.629 1 95.25 46 GLU B O 1
ATOM 1033 N N . TRP B 1 47 ? 11.664 -2.361 2.436 1 93.94 47 TRP B N 1
ATOM 1034 C CA . TRP B 1 47 ? 12.75 -3.328 2.506 1 93.94 47 TRP B CA 1
ATOM 1035 C C . TRP B 1 47 ? 13.992 -2.703 3.123 1 93.94 47 TRP B C 1
ATOM 1037 O O . TRP B 1 47 ? 14.336 -1.555 2.822 1 93.94 47 TRP B O 1
ATOM 1047 N N . ALA B 1 48 ? 14.633 -3.445 3.965 1 92.94 48 ALA B N 1
ATOM 1048 C CA . ALA B 1 48 ? 15.906 -3.004 4.523 1 92.94 48 ALA B CA 1
ATOM 1049 C C . ALA B 1 48 ? 17 -2.984 3.453 1 92.94 48 ALA B C 1
ATOM 1051 O O . ALA B 1 48 ? 16.875 -3.646 2.42 1 92.94 48 ALA B O 1
ATOM 1052 N N . PRO B 1 49 ? 17.984 -2.129 3.928 1 88.69 49 PRO B N 1
ATOM 1053 C CA . PRO B 1 49 ? 19.125 -2.199 3.006 1 88.69 49 PRO B CA 1
ATOM 1054 C C . PRO B 1 49 ? 19.656 -3.621 2.83 1 88.69 49 PRO B C 1
ATOM 1056 O O . PRO B 1 49 ? 19.766 -4.363 3.809 1 88.69 49 PRO B O 1
ATOM 1059 N N . GLY B 1 50 ? 19.828 -4.129 1.654 1 84.25 50 GLY B N 1
ATOM 1060 C CA . GLY B 1 50 ? 20.266 -5.488 1.372 1 84.25 50 GLY B CA 1
ATOM 1061 C C . GLY B 1 50 ? 19.125 -6.48 1.295 1 84.25 50 GLY B C 1
ATOM 1062 O O . GLY B 1 50 ? 19.344 -7.68 1.124 1 84.25 50 GLY B O 1
ATOM 1063 N N . ARG B 1 51 ? 17.891 -6.082 1.573 1 80.56 51 ARG B N 1
ATOM 1064 C CA . ARG B 1 51 ? 16.656 -6.852 1.448 1 80.56 51 ARG B CA 1
ATOM 1065 C C . ARG B 1 51 ? 16.609 -7.988 2.463 1 80.56 51 ARG B C 1
ATOM 1067 O O . ARG 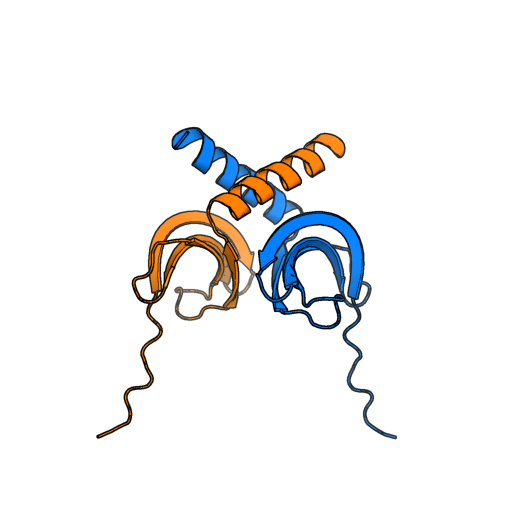B 1 51 ? 16.016 -9.031 2.207 1 80.56 51 ARG B O 1
ATOM 1074 N N . GLU B 1 52 ? 17.312 -7.785 3.602 1 79.81 52 GLU B N 1
ATOM 1075 C CA . GLU B 1 52 ? 17.375 -8.82 4.629 1 79.81 52 GLU B CA 1
ATOM 1076 C C . GLU B 1 52 ? 16.109 -8.828 5.484 1 79.81 52 GLU B C 1
ATOM 1078 O O . GLU B 1 52 ? 15.781 -9.844 6.102 1 79.81 52 GLU B O 1
ATOM 1083 N N . LYS B 1 53 ? 15.508 -7.68 5.535 1 85.81 53 LYS B N 1
ATOM 1084 C CA . LYS B 1 53 ? 14.312 -7.539 6.363 1 85.81 53 LYS B CA 1
ATOM 1085 C C . LYS B 1 53 ? 13.172 -6.902 5.578 1 85.81 53 LYS B C 1
ATOM 1087 O O . LYS B 1 53 ? 13.398 -6.027 4.742 1 85.81 53 LYS B O 1
ATOM 1092 N N . MET B 1 54 ? 12.07 -7.465 5.855 1 87.06 54 MET B N 1
ATOM 1093 C CA . MET B 1 54 ? 10.852 -6.891 5.293 1 87.06 54 MET B CA 1
ATOM 1094 C C . MET B 1 54 ? 10.109 -6.059 6.332 1 87.06 54 MET B C 1
ATOM 1096 O O . MET B 1 54 ? 9.906 -6.508 7.461 1 87.06 54 MET B O 1
ATOM 1100 N N . GLY B 1 55 ? 9.875 -4.852 5.824 1 88.88 55 GLY B N 1
ATOM 1101 C CA . GLY B 1 55 ? 9.062 -4.016 6.691 1 88.88 55 GLY B CA 1
ATOM 1102 C C . GLY B 1 55 ? 7.574 -4.125 6.41 1 88.88 55 GLY B C 1
ATOM 1103 O O . GLY B 1 55 ? 7.109 -5.145 5.898 1 88.88 55 GLY B O 1
ATOM 1104 N N . ARG B 1 56 ? 6.852 -3.174 6.902 1 87.5 56 ARG B N 1
ATOM 1105 C CA . ARG B 1 56 ? 5.406 -3.139 6.707 1 87.5 56 ARG B CA 1
ATOM 1106 C C . ARG B 1 56 ? 5.051 -3.014 5.23 1 87.5 56 ARG B C 1
ATOM 1108 O O . ARG B 1 56 ? 5.762 -2.354 4.469 1 87.5 56 ARG B O 1
ATOM 1115 N N . GLY B 1 57 ? 3.984 -3.709 4.918 1 94.31 57 GLY B N 1
ATOM 1116 C CA . GLY B 1 57 ? 3.527 -3.654 3.539 1 94.31 57 GLY B CA 1
ATOM 1117 C C . GLY B 1 57 ? 2.141 -4.238 3.346 1 94.31 57 GLY B C 1
ATOM 1118 O O . GLY B 1 57 ? 1.454 -4.555 4.32 1 94.31 57 GLY B O 1
ATOM 1119 N N . ILE B 1 58 ? 1.794 -4.281 2.107 1 95.75 58 ILE B N 1
ATOM 1120 C CA . ILE B 1 58 ? 0.481 -4.805 1.75 1 95.75 58 ILE B CA 1
ATOM 1121 C C . ILE B 1 58 ? 0.562 -5.531 0.408 1 95.75 58 ILE B C 1
ATOM 1123 O O . ILE B 1 58 ? 1.348 -5.148 -0.463 1 95.75 58 ILE B O 1
ATOM 1127 N N . THR B 1 59 ? -0.17 -6.551 0.347 1 96.5 59 THR B N 1
ATOM 1128 C CA . THR B 1 59 ? -0.295 -7.254 -0.924 1 96.5 59 THR B CA 1
ATOM 1129 C C . THR B 1 59 ? -1.625 -6.926 -1.597 1 96.5 59 THR B C 1
ATOM 1131 O O . THR B 1 59 ? -2.627 -6.688 -0.919 1 96.5 59 THR B O 1
ATOM 1134 N N . LEU B 1 60 ? -1.621 -6.918 -2.865 1 97.38 60 LEU B N 1
ATOM 1135 C CA . LEU B 1 60 ? -2.805 -6.645 -3.674 1 97.38 60 LEU B CA 1
ATOM 1136 C C . LEU B 1 60 ? -2.969 -7.691 -4.773 1 97.38 60 LEU B C 1
ATOM 1138 O O . LEU B 1 60 ? -1.983 -8.125 -5.375 1 97.38 60 LEU B O 1
ATOM 1142 N N . SER B 1 61 ? -4.219 -8.102 -4.949 1 96.5 61 SER B N 1
ATOM 1143 C CA . SER B 1 61 ? -4.504 -8.867 -6.16 1 96.5 61 SER B CA 1
ATOM 1144 C C . SER B 1 61 ? -4.371 -7.996 -7.406 1 96.5 61 SER B C 1
ATOM 1146 O O . SER B 1 61 ? -4.223 -6.777 -7.309 1 96.5 61 SER B O 1
ATOM 1148 N N . GLU B 1 62 ? -4.438 -8.656 -8.57 1 95.94 62 GLU B N 1
ATOM 1149 C CA . GLU B 1 62 ? -4.375 -7.906 -9.82 1 95.94 62 GLU B CA 1
ATOM 1150 C C . GLU B 1 62 ? -5.539 -6.922 -9.93 1 95.94 62 GLU B C 1
ATOM 1152 O O . GLU B 1 62 ? -5.355 -5.777 -10.352 1 95.94 62 GLU B O 1
ATOM 1157 N N . THR B 1 63 ? -6.703 -7.371 -9.578 1 97.06 63 THR B N 1
ATOM 1158 C CA . THR B 1 63 ? -7.883 -6.516 -9.641 1 97.06 63 THR B CA 1
ATOM 1159 C C . THR B 1 63 ? -7.738 -5.328 -8.688 1 97.06 63 THR B C 1
ATOM 1161 O O . THR B 1 63 ? -8.047 -4.195 -9.047 1 97.06 63 THR B O 1
ATOM 1164 N N . GLU B 1 64 ? -7.262 -5.578 -7.543 1 97.88 64 GLU B N 1
ATOM 1165 C CA . GLU B 1 64 ? -7.055 -4.512 -6.566 1 97.88 64 GLU B CA 1
ATOM 1166 C C . GLU B 1 64 ? -6.047 -3.486 -7.078 1 97.88 64 GLU B C 1
ATOM 1168 O O . GLU B 1 64 ? -6.223 -2.281 -6.879 1 97.88 64 GLU B O 1
ATOM 1173 N N . ALA B 1 65 ? -4.98 -3.979 -7.676 1 97.94 65 ALA B N 1
ATOM 1174 C CA . ALA B 1 65 ? -3.945 -3.092 -8.203 1 97.94 65 ALA B CA 1
ATOM 1175 C C . ALA B 1 65 ? -4.492 -2.215 -9.328 1 97.94 65 ALA B C 1
ATOM 1177 O O . ALA B 1 65 ? -4.168 -1.028 -9.406 1 97.94 65 ALA B O 1
ATOM 1178 N N . LYS B 1 66 ? -5.281 -2.838 -10.133 1 97.06 66 LYS B N 1
ATOM 1179 C CA . LYS B 1 66 ? -5.902 -2.072 -11.211 1 97.06 66 LYS B CA 1
ATOM 1180 C C . LYS B 1 66 ? -6.801 -0.972 -10.648 1 97.06 66 LYS B C 1
ATOM 1182 O O . LYS B 1 66 ? -6.758 0.169 -11.117 1 97.06 66 LYS B O 1
ATOM 1187 N N . ASP B 1 67 ? -7.598 -1.358 -9.711 1 97.75 67 ASP B N 1
ATOM 1188 C CA . ASP B 1 67 ? -8.5 -0.388 -9.102 1 97.75 67 ASP B CA 1
ATOM 1189 C C . ASP B 1 67 ? -7.723 0.721 -8.398 1 97.75 67 ASP B C 1
ATOM 1191 O O . ASP B 1 67 ? -8.109 1.89 -8.453 1 97.75 67 ASP B O 1
ATOM 1195 N N . LEU B 1 68 ? -6.68 0.352 -7.766 1 98.25 68 LEU B N 1
ATOM 1196 C CA . LEU B 1 68 ? -5.828 1.342 -7.121 1 98.25 68 LEU B CA 1
ATOM 1197 C C . LEU B 1 68 ? -5.293 2.346 -8.141 1 98.25 68 LEU B C 1
ATOM 1199 O O . LEU B 1 68 ? -5.324 3.555 -7.898 1 98.25 68 LEU B O 1
ATOM 1203 N N . CYS B 1 69 ? -4.77 1.851 -9.211 1 97.62 69 CYS B N 1
ATOM 1204 C CA . CYS B 1 69 ? -4.266 2.713 -10.266 1 97.62 69 CYS B CA 1
ATOM 1205 C C . CYS B 1 69 ? -5.336 3.689 -10.734 1 97.62 69 CYS B C 1
ATOM 1207 O O . CYS B 1 69 ? -5.082 4.891 -10.852 1 97.62 69 CYS B O 1
ATOM 1209 N N . LYS B 1 70 ? -6.504 3.141 -10.953 1 97.19 70 LYS B N 1
ATOM 1210 C CA . LYS B 1 70 ? -7.609 3.967 -11.43 1 97.19 70 LYS B CA 1
ATOM 1211 C C . LYS B 1 70 ? -7.945 5.07 -10.43 1 97.19 70 LYS B C 1
ATOM 1213 O O . LYS B 1 70 ? -8.148 6.223 -10.82 1 97.19 70 LYS B O 1
ATOM 1218 N N . ILE B 1 71 ? -8.07 4.703 -9.195 1 97.56 71 ILE B N 1
ATOM 1219 C CA . ILE B 1 71 ? -8.445 5.645 -8.148 1 97.56 71 ILE B CA 1
ATOM 1220 C C . ILE B 1 71 ? -7.379 6.738 -8.031 1 97.56 71 ILE B C 1
ATOM 1222 O O . ILE B 1 71 ? -7.707 7.922 -7.957 1 97.56 71 ILE B O 1
ATOM 1226 N N . LEU B 1 72 ? -6.094 6.375 -8.047 1 97.25 72 LEU B N 1
ATOM 1227 C CA . LEU B 1 72 ? -5.008 7.344 -7.945 1 97.25 72 LEU B CA 1
ATOM 1228 C C . LEU B 1 72 ? -4.977 8.25 -9.172 1 97.25 72 LEU B C 1
ATOM 1230 O O . LEU B 1 72 ? -4.762 9.461 -9.047 1 97.25 72 LEU B O 1
ATOM 1234 N N . PHE B 1 73 ? -5.18 7.648 -10.266 1 96.19 73 PHE B N 1
ATOM 1235 C CA . PHE B 1 73 ? -5.207 8.422 -11.5 1 96.19 73 PHE B CA 1
ATOM 1236 C C . PHE B 1 73 ? -6.289 9.5 -11.445 1 96.19 73 PHE B C 1
ATOM 1238 O O . PHE B 1 73 ? -6.035 10.656 -11.773 1 96.19 73 PHE B O 1
ATOM 1245 N N . GLN B 1 74 ? -7.441 9.102 -11.055 1 95.94 74 GLN B N 1
ATOM 1246 C CA . GLN B 1 74 ? -8.547 10.047 -10.953 1 95.94 74 GLN B CA 1
ATOM 1247 C C . GLN B 1 74 ? -8.234 11.148 -9.938 1 95.94 74 GLN B C 1
ATOM 1249 O O . GLN B 1 74 ? -8.547 12.32 -10.172 1 95.94 74 GLN B O 1
ATOM 1254 N N . TYR B 1 75 ? -7.668 10.781 -8.867 1 95.44 75 TYR B N 1
ATOM 1255 C CA . TYR B 1 75 ? -7.312 11.742 -7.832 1 95.44 75 TYR B CA 1
ATOM 1256 C C . TYR B 1 75 ? -6.352 12.797 -8.375 1 95.44 75 TYR B C 1
ATOM 1258 O O . TYR B 1 75 ? -6.555 13.992 -8.164 1 95.44 75 TYR B O 1
ATOM 1266 N N . PHE B 1 76 ? -5.305 12.383 -9.062 1 94.75 76 PHE B N 1
ATOM 1267 C CA . PHE B 1 76 ? -4.266 13.297 -9.523 1 94.75 76 PHE B CA 1
ATOM 1268 C C . PHE B 1 76 ? -4.734 14.062 -10.758 1 94.75 76 PHE B C 1
ATOM 1270 O O . PHE B 1 76 ? -4.277 15.172 -11.016 1 94.75 76 PHE B O 1
ATOM 1277 N N . LYS B 1 77 ? -5.594 13.43 -11.508 1 91.44 77 LYS B N 1
ATOM 1278 C CA . LYS B 1 77 ? -6.164 14.133 -12.656 1 91.44 77 LYS B CA 1
ATOM 1279 C C . LYS B 1 77 ? -7.008 15.32 -12.203 1 91.44 77 LYS B C 1
ATOM 1281 O O . LYS B 1 77 ? -6.973 16.375 -12.828 1 91.44 77 LYS B O 1
ATOM 1286 N N . ASN B 1 78 ? -7.762 15.094 -11.148 1 86.38 78 ASN B N 1
ATOM 1287 C CA . ASN B 1 78 ? -8.664 16.125 -10.656 1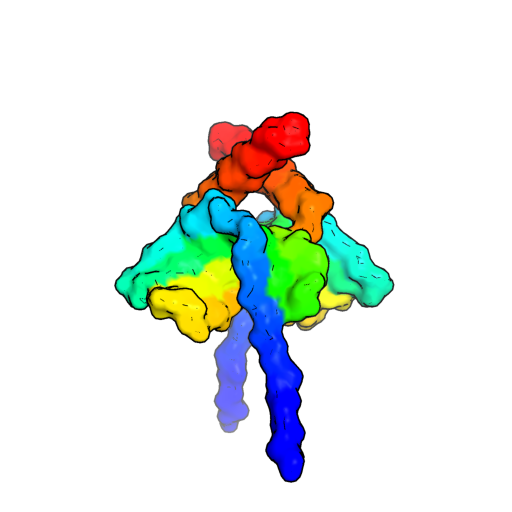 86.38 78 ASN B CA 1
ATOM 1288 C C . ASN B 1 78 ? -7.902 17.219 -9.914 1 86.38 78 ASN B C 1
ATOM 1290 O O . ASN B 1 78 ? -8.414 18.328 -9.734 1 86.38 78 ASN B O 1
ATOM 1294 N N . ARG B 1 79 ? -6.73 16.922 -9.375 1 79.5 79 ARG B N 1
ATOM 1295 C CA . ARG B 1 79 ? -6 17.891 -8.555 1 79.5 79 ARG B CA 1
ATOM 1296 C C . ARG B 1 79 ? -4.82 18.469 -9.32 1 79.5 79 ARG B C 1
ATOM 1298 O O . ARG B 1 79 ? -4.129 19.359 -8.82 1 79.5 79 ARG B O 1
ATOM 1305 N N . GLY B 1 80 ? -4.527 17.844 -10.469 1 57.75 80 GLY B N 1
ATOM 1306 C CA . GLY B 1 80 ? -3.607 18.531 -11.359 1 57.75 80 GLY B CA 1
ATOM 1307 C C . GLY B 1 80 ? -4.305 19.484 -12.32 1 57.75 80 GLY B C 1
ATOM 1308 O O . GLY B 1 80 ? -5.523 19.422 -12.477 1 57.75 80 GLY B O 1
#

Solvent-accessible surface area (backbone atoms only — not comparable to full-atom values): 8975 Å² total; per-residue (Å²): 130,80,82,73,74,82,73,86,41,76,44,80,76,40,88,67,46,77,51,47,71,46,96,86,45,32,31,33,31,39,28,28,36,16,56,71,82,41,81,64,29,40,32,41,34,31,28,36,61,90,64,79,41,77,52,65,30,40,74,32,51,70,68,30,48,52,47,47,29,52,51,48,47,52,53,50,59,72,73,94,129,79,82,73,74,82,74,86,41,74,44,79,75,41,88,66,47,77,50,46,71,46,97,87,46,31,30,32,32,41,28,27,35,16,56,70,82,40,80,64,28,41,31,41,34,30,27,36,62,90,63,78,42,77,52,64,32,41,74,31,52,72,67,30,47,52,47,48,29,51,50,49,48,53,53,50,58,72,73,95

Foldseek 3Di:
DPPPPPPWDKDFPFFDFWDDADPQGKTWGWTFMDTPNDGTWTKTWIAHHVRPDTHDIDTHHPVRVVVVVVVVVVVVVVVD/DPPPPPDWDKDFPFFDFWDDADPQGKTWGWTFMDTPNDGTWTKTWIAHHVRPDTDDIDTHHPVRVVVVVVVVVVVVVVVD

Sequence (160 aa):
MDRNKSDFSYEIADELGTLSTSPKGWTKEVNRISYNGRPPRFDIREWAPGREKMGRGITLSETEAKDLCKILFQYFKNRGMDRNKSDFSYEIADELGTLSTSPKGWTKEVNRISYNGRPPRFDIREWAPGREKMGRGITLSETEAKDLCKILFQYFKNRG

Organism: Acidaminococcus fermentans (strain ATCC 25085 / DSM 20731 / CCUG 9996 / CIP 106432 / VR4) (NCBI:txid591001)

pLDDT: mean 88.35, std 16.35, range [29.25, 98.25]